Protein AF-A0A7C1U3C5-F1 (afdb_monomer_lite)

Secondary structure (DSSP, 8-state):
-HHHHHHHHHHHHHHHHHHHHHHHS-TTSS--HHHIIIIITT-THHHHHHHHHHHHHHHHTT--HHHHHHHHHHHH-HHHHHHHHHHHHHHHHHHHHHHHHHHHHH--

Structure (mmCIF, N/CA/C/O backbone):
data_AF-A0A7C1U3C5-F1
#
_entry.id   AF-A0A7C1U3C5-F1
#
loop_
_atom_site.group_PDB
_atom_site.id
_atom_site.type_symbol
_atom_site.label_atom_id
_atom_site.label_alt_id
_atom_site.label_comp_id
_atom_site.label_asym_id
_atom_site.label_entity_id
_atom_site.label_seq_id
_atom_site.pdbx_PDB_ins_code
_atom_site.Cartn_x
_atom_site.Cartn_y
_atom_site.Cartn_z
_atom_site.occupancy
_atom_site.B_iso_or_equiv
_atom_site.auth_seq_id
_atom_site.auth_comp_id
_atom_site.auth_asym_id
_atom_site.auth_atom_id
_atom_site.pdbx_PDB_model_num
ATOM 1 N N . MET A 1 1 ? 12.334 9.243 21.592 1.00 51.16 1 MET A N 1
ATOM 2 C CA . MET A 1 1 ? 12.327 8.849 20.163 1.00 51.16 1 MET A CA 1
ATOM 3 C C . MET A 1 1 ? 12.578 7.347 19.946 1.00 51.16 1 MET A C 1
ATOM 5 O O . MET A 1 1 ? 11.792 6.726 19.246 1.00 51.16 1 MET A O 1
ATOM 9 N N . TYR A 1 2 ? 13.564 6.721 20.613 1.00 53.19 2 TYR A N 1
ATOM 10 C CA . TYR A 1 2 ? 13.924 5.290 20.447 1.00 53.19 2 TYR A CA 1
ATOM 11 C C . TYR A 1 2 ? 12.796 4.275 20.765 1.00 53.19 2 TYR A C 1
ATOM 13 O O . TYR A 1 2 ? 12.624 3.276 20.071 1.00 53.19 2 TYR A O 1
ATOM 21 N N . ARG A 1 3 ? 11.942 4.567 21.760 1.00 56.47 3 ARG A N 1
ATOM 22 C CA . ARG A 1 3 ? 10.825 3.692 22.187 1.00 56.47 3 ARG A CA 1
ATOM 23 C C . ARG A 1 3 ? 9.722 3.498 21.136 1.00 56.47 3 ARG A C 1
ATOM 25 O O . ARG A 1 3 ? 8.957 2.546 21.240 1.00 56.47 3 ARG A O 1
ATOM 32 N N . GLN A 1 4 ? 9.620 4.402 20.158 1.00 54.56 4 GLN A N 1
ATOM 33 C CA . GLN A 1 4 ? 8.610 4.319 19.096 1.00 54.56 4 GLN A CA 1
ATOM 34 C C . GLN A 1 4 ? 9.127 3.532 17.879 1.00 54.56 4 GLN A C 1
ATOM 36 O O . GLN A 1 4 ? 8.335 2.851 17.235 1.00 54.56 4 GLN A O 1
ATOM 41 N N . LEU A 1 5 ? 10.446 3.527 17.624 1.00 62.84 5 LEU A N 1
ATOM 42 C CA . LEU A 1 5 ? 11.055 2.656 16.609 1.00 62.84 5 LEU A CA 1
ATOM 43 C C . LEU A 1 5 ? 10.960 1.176 16.996 1.00 62.84 5 LEU A C 1
ATOM 45 O O . LEU A 1 5 ? 10.624 0.353 16.151 1.00 62.84 5 LEU A O 1
ATOM 49 N N . GLY A 1 6 ? 11.176 0.841 18.274 1.00 69.44 6 GLY A N 1
ATOM 50 C CA . GLY A 1 6 ? 11.069 -0.545 18.748 1.00 69.44 6 GLY A CA 1
ATOM 51 C C . GLY A 1 6 ? 9.677 -1.151 18.539 1.00 69.44 6 GLY A C 1
ATOM 52 O O . GLY A 1 6 ? 9.565 -2.318 18.185 1.00 69.44 6 GLY A O 1
ATOM 53 N N . LYS A 1 7 ? 8.620 -0.338 18.668 1.00 63.09 7 LYS A N 1
ATOM 54 C CA . LYS A 1 7 ? 7.232 -0.765 18.423 1.00 63.09 7 LYS A CA 1
ATOM 55 C C . LYS A 1 7 ? 6.924 -0.958 16.940 1.00 63.09 7 LYS A C 1
ATOM 57 O O . LYS A 1 7 ? 6.201 -1.879 16.576 1.00 63.09 7 LYS A O 1
ATOM 62 N N . GLY A 1 8 ? 7.469 -0.091 16.085 1.00 71.06 8 GLY A N 1
ATOM 63 C CA . GLY A 1 8 ? 7.358 -0.245 14.635 1.00 71.06 8 GLY A CA 1
ATOM 64 C C . GLY A 1 8 ? 8.064 -1.512 14.155 1.00 71.06 8 GLY A C 1
ATOM 65 O O . GLY A 1 8 ? 7.496 -2.275 13.381 1.00 71.06 8 GLY A O 1
ATOM 66 N N . LEU A 1 9 ? 9.260 -1.779 14.687 1.00 75.88 9 LEU A N 1
ATOM 67 C CA . LEU A 1 9 ? 10.031 -2.983 14.387 1.00 75.88 9 LE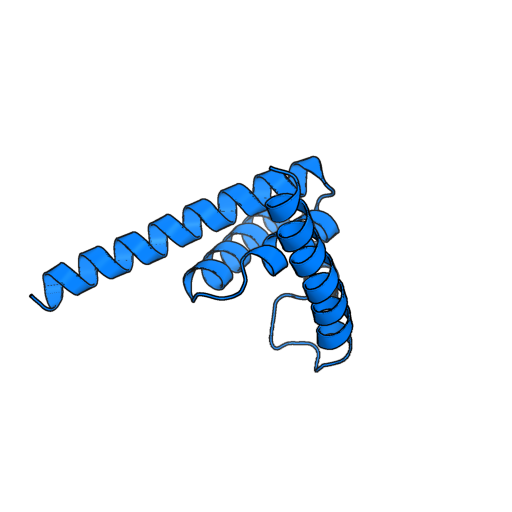U A CA 1
ATOM 68 C C . LEU A 1 9 ? 9.358 -4.252 14.925 1.00 75.88 9 LEU A C 1
ATOM 70 O O . LEU A 1 9 ? 9.313 -5.256 14.221 1.00 75.88 9 LEU A O 1
ATOM 74 N N . SER A 1 10 ? 8.784 -4.212 16.132 1.00 75.12 10 SER A N 1
ATOM 75 C CA . SER A 1 10 ? 8.034 -5.351 16.672 1.00 75.12 10 SER A CA 1
ATOM 76 C C . SER A 1 10 ? 6.782 -5.647 15.847 1.00 75.12 10 SER A C 1
ATOM 78 O O . SER A 1 10 ? 6.485 -6.808 15.597 1.00 75.12 10 SER A O 1
ATOM 80 N N . LEU A 1 11 ? 6.080 -4.613 15.370 1.00 70.44 11 LEU A N 1
ATOM 81 C CA . LEU A 1 11 ? 4.974 -4.764 14.419 1.00 70.44 11 LEU A CA 1
ATOM 82 C C . LEU A 1 11 ? 5.447 -5.376 13.096 1.00 70.44 11 LEU A C 1
ATOM 84 O O . LEU A 1 11 ? 4.788 -6.271 12.582 1.00 70.44 11 LEU A O 1
ATOM 88 N N . LEU A 1 12 ? 6.602 -4.945 12.578 1.00 73.12 12 LEU A N 1
ATOM 89 C CA . LEU A 1 12 ? 7.193 -5.504 11.362 1.00 73.12 12 LEU A CA 1
ATOM 90 C C . LEU A 1 12 ? 7.493 -7.004 11.521 1.00 73.12 12 LEU A C 1
ATOM 92 O O . LEU A 1 12 ? 7.157 -7.797 10.649 1.00 73.12 12 LEU A O 1
ATOM 96 N N . LEU A 1 13 ? 8.077 -7.397 12.657 1.00 77.69 13 LEU A N 1
ATOM 97 C CA . LEU A 1 13 ? 8.402 -8.790 12.974 1.00 77.69 13 LEU A CA 1
ATOM 98 C C . LEU A 1 13 ? 7.152 -9.655 13.159 1.00 77.69 13 LEU A C 1
ATOM 100 O O . LEU A 1 13 ? 7.083 -10.751 12.609 1.00 77.69 13 LEU A O 1
ATOM 104 N N . VAL A 1 14 ? 6.153 -9.159 13.893 1.00 75.69 14 VAL A N 1
ATOM 105 C CA . VAL A 1 14 ? 4.873 -9.860 14.074 1.00 75.69 14 VAL A CA 1
ATOM 106 C C . VAL A 1 14 ? 4.175 -10.044 12.737 1.00 75.69 14 VAL A C 1
ATOM 108 O O . VAL A 1 14 ? 3.600 -11.097 12.496 1.00 75.69 14 VAL A O 1
ATOM 111 N N . LEU A 1 15 ? 4.253 -9.061 11.844 1.00 66.25 15 LEU A N 1
ATOM 112 C CA . LEU A 1 15 ? 3.626 -9.157 10.538 1.00 66.25 15 LEU A CA 1
ATOM 113 C C . LEU A 1 15 ? 4.388 -10.063 9.569 1.00 66.25 15 LEU A C 1
ATOM 115 O O . LEU A 1 15 ? 3.752 -10.745 8.779 1.00 66.25 15 LEU A O 1
ATOM 119 N N . LEU A 1 16 ? 5.720 -10.124 9.644 1.00 71.38 16 LEU A N 1
ATOM 120 C CA . LEU A 1 16 ? 6.499 -11.141 8.930 1.00 71.38 16 LEU A CA 1
ATOM 121 C C . LEU A 1 16 ? 6.116 -12.546 9.406 1.00 71.38 16 LEU A C 1
ATOM 123 O O . LEU A 1 16 ? 5.907 -13.437 8.586 1.00 71.38 16 LEU A O 1
ATOM 127 N N . ALA A 1 17 ? 5.951 -12.727 10.719 1.00 73.56 17 ALA A N 1
ATOM 128 C CA . ALA A 1 17 ? 5.470 -13.979 11.292 1.00 73.56 17 ALA A CA 1
ATOM 129 C C . ALA A 1 17 ? 4.023 -14.286 10.871 1.00 73.56 17 ALA A C 1
ATOM 131 O O . ALA A 1 17 ? 3.712 -15.427 10.542 1.00 73.56 17 ALA A O 1
ATOM 132 N N . LEU A 1 18 ? 3.146 -13.278 10.813 1.00 66.69 18 LEU A N 1
ATOM 133 C CA . LEU A 1 18 ? 1.773 -13.425 10.327 1.00 66.69 18 LEU A CA 1
ATOM 134 C C . LEU A 1 18 ? 1.730 -13.727 8.828 1.00 66.69 18 LEU A C 1
ATOM 136 O O . LEU A 1 18 ? 0.941 -14.561 8.419 1.00 66.69 18 LEU A O 1
ATOM 140 N N . GLY A 1 19 ? 2.583 -13.102 8.016 1.00 62.12 19 GLY A N 1
ATOM 141 C CA . GLY A 1 19 ? 2.718 -13.394 6.589 1.00 62.12 19 GLY A CA 1
ATOM 142 C C . GLY A 1 19 ? 3.210 -14.821 6.354 1.00 62.12 19 GLY A C 1
ATOM 143 O O . GLY A 1 19 ? 2.693 -15.519 5.487 1.00 62.12 19 GLY A O 1
ATOM 144 N N . TRP A 1 20 ? 4.134 -15.297 7.191 1.00 67.25 20 TRP A N 1
ATOM 145 C CA . TRP A 1 20 ? 4.564 -16.695 7.202 1.00 67.25 20 TRP A CA 1
ATOM 146 C C . TRP A 1 20 ? 3.437 -17.655 7.624 1.00 67.25 20 TRP A C 1
ATOM 148 O O . TRP A 1 20 ? 3.275 -18.724 7.032 1.00 67.25 20 TRP A O 1
ATOM 158 N N . LEU A 1 21 ? 2.618 -17.257 8.603 1.00 63.59 21 LEU A N 1
ATOM 159 C CA . LEU A 1 21 ? 1.471 -18.027 9.087 1.00 63.59 21 LEU A CA 1
ATOM 160 C C . LEU A 1 21 ? 0.323 -18.069 8.064 1.00 63.59 21 LEU A C 1
ATOM 162 O O . LEU A 1 21 ? -0.270 -19.122 7.862 1.00 63.59 21 LEU A O 1
ATOM 166 N N . VAL A 1 22 ? 0.039 -16.953 7.387 1.00 58.44 22 VAL A N 1
ATOM 167 C CA . VAL A 1 22 ? -0.952 -16.847 6.301 1.00 58.44 22 VAL A CA 1
ATOM 168 C C . VAL A 1 22 ? -0.507 -17.665 5.094 1.00 58.44 22 VAL A C 1
ATOM 170 O O . VAL A 1 22 ? -1.318 -18.383 4.525 1.00 58.44 22 VAL A O 1
ATOM 173 N N . HIS A 1 23 ? 0.793 -17.688 4.781 1.00 57.56 23 HIS A N 1
ATOM 174 C CA . HIS A 1 23 ? 1.326 -18.590 3.759 1.00 57.56 23 HIS A CA 1
ATOM 175 C C . HIS A 1 23 ? 1.033 -20.076 4.057 1.00 57.56 23 HIS A C 1
ATOM 177 O O . HIS A 1 23 ? 0.862 -20.864 3.130 1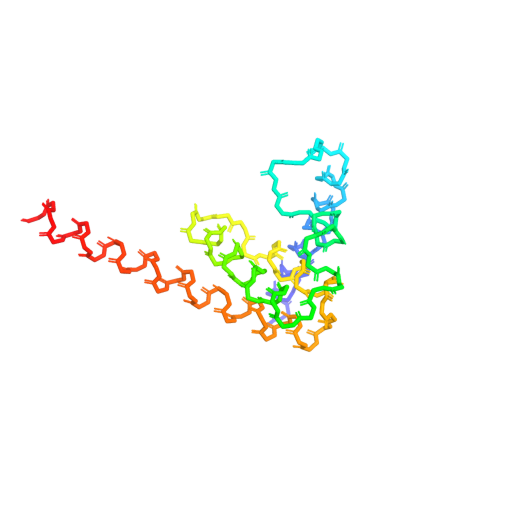.00 57.56 23 HIS A O 1
ATOM 183 N N . HIS A 1 24 ? 0.918 -20.453 5.336 1.00 58.09 24 HIS A N 1
ATOM 184 C CA . HIS A 1 24 ? 0.496 -21.794 5.760 1.00 58.09 24 HIS A CA 1
ATOM 185 C C . HIS A 1 24 ? -1.031 -21.945 5.895 1.00 58.09 24 HIS A C 1
ATOM 187 O O . HIS A 1 24 ? -1.548 -23.063 5.855 1.00 58.09 24 HIS A O 1
ATOM 193 N N . ALA A 1 25 ? -1.774 -20.849 6.056 1.00 48.78 25 ALA A N 1
ATOM 194 C CA . ALA A 1 25 ? -3.211 -20.850 6.288 1.00 48.78 25 ALA A CA 1
ATOM 195 C C . ALA A 1 25 ? -3.988 -20.558 4.994 1.00 48.78 25 ALA A C 1
ATOM 197 O O . ALA A 1 25 ? -4.269 -19.416 4.672 1.00 48.78 25 ALA A O 1
ATOM 198 N N . ARG A 1 26 ? -4.396 -21.631 4.306 1.00 51.16 26 ARG A N 1
ATOM 199 C CA . ARG A 1 26 ? -5.363 -21.672 3.186 1.00 51.16 26 ARG A CA 1
ATOM 200 C C . ARG A 1 26 ? -5.142 -20.632 2.062 1.00 51.16 26 ARG A C 1
ATOM 202 O O . ARG A 1 26 ? -5.641 -19.512 2.163 1.00 51.16 26 ARG A O 1
ATOM 209 N N . PRO A 1 27 ? -4.534 -21.030 0.928 1.00 51.09 27 PRO A N 1
ATOM 210 C CA . PRO A 1 27 ? -4.386 -20.141 -0.221 1.00 51.09 27 PRO A CA 1
ATOM 211 C C . PRO A 1 27 ? -5.764 -19.714 -0.750 1.00 51.09 27 PRO A C 1
ATOM 213 O O . PRO A 1 27 ? -6.584 -20.566 -1.095 1.00 51.09 27 PRO A O 1
ATOM 216 N N . GLY A 1 28 ? -6.022 -18.403 -0.810 1.00 54.53 28 GLY A N 1
ATOM 217 C CA . GLY A 1 28 ? -7.162 -17.846 -1.553 1.00 54.53 28 GLY A CA 1
ATOM 218 C C . GLY A 1 28 ? -8.129 -16.932 -0.796 1.00 54.53 28 GLY A C 1
ATOM 219 O O . GLY A 1 28 ? -9.061 -16.431 -1.419 1.00 54.53 28 GLY A O 1
ATOM 220 N N . LEU A 1 29 ? -7.942 -16.678 0.506 1.00 54.16 29 LEU A N 1
ATOM 221 C CA . LEU A 1 29 ? -8.804 -15.733 1.240 1.00 54.16 29 LEU A CA 1
ATOM 222 C C . LEU A 1 29 ? -8.287 -14.280 1.204 1.00 54.16 29 LEU A C 1
ATOM 224 O O . LEU A 1 29 ? -9.049 -13.351 1.469 1.00 54.16 29 LEU A O 1
ATOM 228 N N . ALA A 1 30 ? -7.010 -14.068 0.869 1.00 60.72 30 ALA A N 1
ATOM 229 C CA . ALA A 1 30 ? -6.375 -12.755 0.819 1.00 60.72 30 ALA A CA 1
ATOM 230 C C . ALA A 1 30 ? -5.368 -12.653 -0.345 1.00 60.72 30 ALA A C 1
ATOM 232 O O . ALA A 1 30 ? -4.927 -13.678 -0.869 1.00 60.72 30 ALA A O 1
ATOM 233 N N . PRO A 1 31 ? -5.001 -11.430 -0.775 1.00 65.50 31 PRO A N 1
ATOM 234 C CA . PRO A 1 31 ? -3.897 -11.223 -1.700 1.00 65.50 31 PRO A CA 1
ATOM 235 C C . PRO A 1 31 ? -2.606 -11.778 -1.085 1.00 65.50 31 PRO A C 1
ATOM 237 O O . PRO A 1 31 ? -2.104 -11.237 -0.101 1.00 65.50 31 PRO A O 1
ATOM 240 N N . ASP A 1 32 ? -2.077 -12.837 -1.692 1.00 70.00 32 ASP A N 1
ATOM 241 C CA . ASP A 1 32 ? -0.873 -13.547 -1.257 1.00 70.00 32 ASP A CA 1
ATOM 242 C C . ASP A 1 32 ? 0.245 -13.447 -2.312 1.00 70.00 32 ASP A C 1
ATOM 244 O O . ASP A 1 32 ? -0.027 -13.159 -3.483 1.00 70.00 32 ASP A O 1
ATOM 248 N N . PRO A 1 33 ? 1.512 -13.737 -1.959 1.00 69.94 33 PRO A N 1
ATOM 249 C CA . PRO A 1 33 ? 2.616 -13.782 -2.924 1.00 69.94 33 PRO A CA 1
ATOM 250 C C . PRO A 1 33 ? 2.339 -14.694 -4.133 1.00 69.94 33 PRO A C 1
ATOM 252 O O . PRO A 1 33 ? 2.685 -14.349 -5.258 1.00 69.94 33 PRO A O 1
ATOM 255 N N . ALA A 1 34 ? 1.630 -15.810 -3.926 1.00 70.44 34 ALA A N 1
ATOM 256 C CA . ALA A 1 34 ? 1.210 -16.706 -5.006 1.00 70.44 34 ALA A CA 1
ATOM 257 C C . ALA A 1 34 ? 0.204 -16.052 -5.974 1.00 70.44 34 ALA A C 1
ATOM 259 O O . ALA A 1 34 ? 0.251 -16.298 -7.177 1.00 70.44 34 ALA A O 1
ATOM 260 N N . TRP A 1 35 ? -0.683 -15.189 -5.467 1.00 72.56 35 TRP A N 1
ATOM 261 C CA . TRP A 1 35 ? -1.590 -14.397 -6.301 1.00 72.56 35 TRP A CA 1
ATOM 262 C C . TRP A 1 35 ? -0.830 -13.322 -7.086 1.00 72.56 35 TRP A C 1
ATOM 264 O O . TRP A 1 35 ? -1.125 -13.105 -8.259 1.00 72.56 35 TRP A O 1
ATOM 274 N N . ILE A 1 36 ? 0.188 -12.688 -6.486 1.00 72.56 36 ILE A N 1
ATOM 275 C CA . ILE A 1 36 ? 1.077 -11.768 -7.216 1.00 72.56 36 ILE A CA 1
ATOM 276 C C . ILE A 1 36 ? 1.742 -12.497 -8.383 1.00 72.56 36 ILE A C 1
ATOM 278 O O . ILE A 1 36 ? 1.742 -11.983 -9.500 1.00 72.56 36 ILE A O 1
ATOM 282 N N . ASP A 1 37 ? 2.288 -13.686 -8.141 1.00 72.56 37 ASP A N 1
ATOM 283 C CA . ASP A 1 37 ? 2.976 -14.454 -9.177 1.00 72.56 37 ASP A CA 1
ATOM 284 C C . ASP A 1 37 ? 2.040 -14.893 -10.313 1.00 72.56 37 ASP A C 1
ATOM 286 O O . ASP A 1 37 ? 2.461 -14.902 -11.467 1.00 72.56 37 ASP A O 1
ATOM 290 N N . ALA A 1 38 ? 0.774 -15.196 -10.013 1.00 70.75 38 ALA A N 1
ATOM 291 C CA . ALA A 1 38 ? -0.214 -15.605 -11.012 1.00 70.75 38 ALA A CA 1
ATOM 292 C C . ALA A 1 38 ? -0.830 -14.428 -11.793 1.00 70.75 38 ALA A C 1
ATOM 294 O O . ALA A 1 38 ? -1.022 -14.508 -13.007 1.00 70.75 38 ALA A O 1
ATOM 295 N N . GLU A 1 39 ? -1.153 -13.332 -11.103 1.00 69.56 39 GLU A N 1
ATOM 296 C CA . GLU A 1 39 ? -2.054 -12.298 -11.624 1.00 69.56 39 GLU A CA 1
ATOM 297 C C . GLU A 1 39 ? -1.346 -10.976 -11.955 1.00 69.56 39 GLU A C 1
ATOM 299 O O . GLU A 1 39 ? -1.836 -10.195 -12.779 1.00 69.56 39 GLU A O 1
ATOM 304 N N . VAL A 1 40 ? -0.192 -10.722 -11.331 1.00 67.69 40 VAL A N 1
ATOM 305 C CA . VAL A 1 40 ? 0.545 -9.450 -11.411 1.00 67.69 40 VAL A CA 1
ATOM 306 C C . VAL A 1 40 ? 1.878 -9.620 -12.144 1.00 67.69 40 VAL A C 1
ATOM 308 O O . VAL A 1 40 ? 2.248 -8.786 -12.980 1.00 67.69 40 VAL A O 1
ATOM 311 N N . ARG A 1 41 ? 2.604 -10.708 -11.874 1.00 66.44 41 ARG A N 1
ATOM 312 C CA . ARG A 1 41 ? 3.934 -10.963 -12.430 1.00 66.44 41 ARG A CA 1
ATOM 313 C C . ARG A 1 41 ? 3.813 -11.348 -13.907 1.00 66.44 41 ARG A C 1
ATOM 315 O O . ARG A 1 41 ? 3.082 -12.253 -14.281 1.00 66.44 41 ARG A O 1
ATOM 322 N N . GLY A 1 42 ? 4.497 -10.598 -14.774 1.00 67.00 42 GLY A N 1
ATOM 323 C CA . GLY A 1 42 ? 4.465 -10.796 -16.231 1.00 67.00 42 GLY A CA 1
ATOM 324 C C . GLY A 1 42 ? 3.418 -9.978 -17.001 1.00 67.00 42 GLY A C 1
ATOM 325 O O . GLY A 1 42 ? 3.480 -9.944 -18.226 1.00 67.00 42 GLY A O 1
ATOM 326 N N . ARG A 1 43 ? 2.510 -9.246 -16.331 1.00 66.31 43 ARG A N 1
ATOM 327 C CA . ARG A 1 43 ? 1.504 -8.381 -16.996 1.00 66.31 43 ARG A CA 1
ATOM 328 C C . ARG A 1 43 ? 1.923 -6.912 -17.173 1.00 66.31 43 ARG A C 1
ATOM 330 O O . ARG A 1 43 ? 1.130 -6.094 -17.640 1.00 66.31 43 ARG A O 1
ATOM 337 N N . GLY A 1 44 ? 3.155 -6.549 -16.808 1.00 74.44 44 GLY A N 1
ATOM 338 C CA . GLY A 1 44 ? 3.682 -5.186 -16.963 1.00 74.44 44 GLY A CA 1
ATOM 339 C C . GLY A 1 44 ? 2.817 -4.126 -16.266 1.00 74.44 44 GLY A C 1
ATOM 340 O O . GLY A 1 44 ? 2.420 -4.296 -15.114 1.00 74.44 44 GLY A O 1
ATOM 341 N N . VAL A 1 45 ? 2.494 -3.036 -16.972 1.00 74.62 45 VAL A N 1
ATOM 342 C CA . VAL A 1 45 ? 1.708 -1.898 -16.443 1.00 74.62 45 VAL A CA 1
ATOM 343 C C . VAL A 1 45 ? 0.286 -2.306 -16.029 1.00 74.62 45 VAL A C 1
ATOM 345 O O . VAL A 1 45 ? -0.248 -1.775 -15.055 1.00 74.62 45 VAL A O 1
ATOM 348 N N . ALA A 1 46 ? -0.315 -3.287 -16.711 1.00 78.62 46 ALA A N 1
ATOM 349 C CA . ALA A 1 46 ? -1.642 -3.789 -16.360 1.00 78.62 46 ALA A CA 1
ATOM 350 C C . ALA A 1 46 ? -1.641 -4.490 -14.990 1.00 78.62 46 ALA A C 1
ATOM 352 O O . ALA A 1 46 ? -2.580 -4.318 -14.216 1.00 78.62 46 ALA A O 1
ATOM 353 N N . GLY A 1 47 ? -0.564 -5.212 -14.656 1.00 78.50 47 GLY A N 1
ATOM 354 C CA . GLY A 1 47 ? -0.388 -5.829 -13.336 1.00 78.50 47 GLY A CA 1
ATOM 355 C C . GLY A 1 47 ? -0.343 -4.789 -12.215 1.00 78.50 47 GLY A C 1
ATOM 356 O O . GLY A 1 47 ? -0.953 -4.982 -11.168 1.00 78.50 47 GLY A O 1
ATOM 357 N N . THR A 1 48 ? 0.299 -3.643 -12.464 1.00 80.31 48 THR A N 1
ATOM 358 C CA . THR A 1 48 ? 0.375 -2.524 -11.509 1.00 80.31 48 THR A CA 1
ATOM 359 C C . THR A 1 48 ? -0.981 -1.903 -11.231 1.00 80.31 48 THR A C 1
ATOM 361 O O . THR A 1 48 ? -1.310 -1.645 -10.074 1.00 80.31 48 THR A O 1
ATOM 364 N N . PHE A 1 49 ? -1.787 -1.697 -12.273 1.00 83.50 49 PHE A N 1
ATOM 365 C CA . PHE A 1 49 ? -3.145 -1.191 -12.106 1.00 83.50 49 PHE A CA 1
ATOM 366 C C . PHE A 1 49 ? -4.008 -2.171 -11.300 1.00 83.50 49 PHE A C 1
ATOM 368 O O . PHE A 1 49 ? -4.621 -1.773 -10.311 1.00 83.50 49 PHE A O 1
ATOM 375 N N . TRP A 1 50 ? -3.972 -3.463 -11.647 1.00 81.38 50 TRP A N 1
ATOM 376 C CA . TRP A 1 50 ? -4.689 -4.511 -10.915 1.00 81.38 50 TRP A CA 1
ATOM 377 C C . TRP A 1 50 ? -4.273 -4.600 -9.447 1.00 81.38 50 TRP A C 1
ATOM 379 O O . TRP A 1 50 ? -5.133 -4.623 -8.564 1.00 81.38 50 TRP A O 1
ATOM 389 N N . PHE A 1 51 ? -2.966 -4.587 -9.177 1.00 84.62 51 PHE A N 1
ATOM 390 C CA . PHE A 1 51 ? -2.436 -4.557 -7.820 1.00 84.62 51 PHE A CA 1
ATOM 391 C C . PHE A 1 51 ? -2.970 -3.350 -7.046 1.00 84.62 51 PHE A C 1
ATOM 393 O O . PHE A 1 51 ? -3.470 -3.501 -5.935 1.00 84.62 51 PHE A O 1
ATOM 400 N N . MET A 1 52 ? -2.907 -2.158 -7.643 1.00 86.19 52 MET A N 1
ATOM 401 C CA . MET A 1 52 ? -3.323 -0.912 -7.005 1.00 86.19 52 MET A CA 1
ATOM 402 C C . MET A 1 52 ? -4.817 -0.907 -6.663 1.00 86.19 52 MET A C 1
ATOM 404 O O . MET A 1 52 ? -5.181 -0.495 -5.561 1.00 86.19 52 MET A O 1
ATOM 408 N N . THR A 1 53 ? -5.679 -1.405 -7.554 1.00 84.25 53 THR A N 1
ATOM 409 C CA . THR A 1 53 ? -7.121 -1.523 -7.296 1.00 84.25 53 THR A CA 1
ATOM 410 C C . THR A 1 53 ? -7.408 -2.487 -6.148 1.00 84.25 53 THR A C 1
ATOM 412 O O . THR A 1 53 ? -8.115 -2.123 -5.208 1.00 84.25 53 THR A O 1
ATOM 415 N N . VAL A 1 54 ? -6.832 -3.692 -6.181 1.00 84.31 54 VAL A N 1
ATOM 416 C CA . VAL A 1 54 ? -7.042 -4.706 -5.134 1.00 84.31 54 VAL A CA 1
ATOM 417 C C . VAL A 1 54 ? -6.505 -4.212 -3.793 1.00 84.31 54 VAL A C 1
ATOM 419 O O . VAL A 1 54 ? -7.207 -4.282 -2.788 1.00 84.31 54 VAL A O 1
ATOM 422 N N . ALA A 1 55 ? -5.303 -3.639 -3.777 1.00 85.94 55 ALA A N 1
ATOM 423 C CA . ALA A 1 55 ? -4.681 -3.071 -2.589 1.00 85.94 55 ALA A CA 1
ATOM 424 C C . ALA A 1 55 ? -5.508 -1.932 -1.971 1.00 85.94 55 ALA A C 1
ATOM 426 O O . ALA A 1 55 ? -5.674 -1.886 -0.749 1.00 85.94 55 ALA A O 1
ATOM 427 N N . ALA A 1 56 ? -6.042 -1.028 -2.796 1.00 85.75 56 ALA A N 1
ATOM 428 C CA . ALA A 1 56 ? -6.878 0.074 -2.333 1.00 85.75 56 ALA A CA 1
ATOM 429 C C . ALA A 1 56 ? -8.204 -0.427 -1.743 1.00 85.75 56 ALA A C 1
ATOM 431 O O . ALA A 1 56 ? -8.600 0.015 -0.665 1.00 85.75 56 ALA A O 1
ATOM 432 N N . LEU A 1 57 ? -8.861 -1.388 -2.400 1.00 83.25 57 LEU A N 1
ATOM 433 C CA . LEU A 1 57 ? -10.087 -2.003 -1.889 1.00 83.25 57 LEU A CA 1
ATOM 434 C C . LEU A 1 57 ? -9.829 -2.725 -0.566 1.00 83.25 57 LEU A C 1
ATOM 436 O O . LEU A 1 57 ? -10.521 -2.466 0.417 1.00 83.25 57 LEU A O 1
ATOM 440 N N . PHE A 1 58 ? -8.782 -3.546 -0.510 1.00 83.38 58 PHE A N 1
ATOM 441 C CA . PHE A 1 58 ? -8.388 -4.276 0.690 1.00 83.38 58 PHE A CA 1
ATOM 442 C C . PHE A 1 58 ? -8.164 -3.311 1.866 1.00 83.38 58 PHE A C 1
ATOM 444 O O . PHE A 1 58 ? -8.785 -3.439 2.920 1.00 83.38 58 PHE A O 1
ATOM 451 N N . ALA A 1 59 ? -7.362 -2.262 1.661 1.00 83.94 59 ALA A N 1
ATOM 452 C CA . ALA A 1 59 ? -7.099 -1.257 2.687 1.00 83.94 59 ALA A CA 1
ATOM 453 C C . ALA A 1 59 ? -8.333 -0.406 3.056 1.00 83.94 59 ALA A C 1
ATOM 455 O O . ALA A 1 59 ? -8.400 0.095 4.181 1.00 83.94 59 ALA A O 1
ATOM 456 N N . SER A 1 60 ? -9.306 -0.240 2.152 1.00 81.69 60 SER A N 1
ATOM 457 C CA . SER A 1 60 ? -10.522 0.552 2.402 1.00 81.69 60 SER A CA 1
ATOM 458 C C . SER A 1 60 ? -11.536 -0.152 3.310 1.00 81.69 60 SER A C 1
ATOM 460 O O . SER A 1 60 ? -12.269 0.521 4.034 1.00 81.69 60 SER A O 1
ATOM 462 N N . ILE A 1 61 ? -11.526 -1.492 3.332 1.00 79.50 61 ILE A N 1
ATOM 463 C CA . ILE A 1 61 ? -12.398 -2.335 4.175 1.00 79.50 61 ILE A CA 1
ATOM 464 C C . ILE A 1 61 ? -11.807 -2.497 5.597 1.00 79.50 61 ILE A C 1
ATOM 466 O O . ILE A 1 61 ? -12.352 -3.191 6.448 1.00 79.50 61 ILE A O 1
ATOM 470 N N . GLY A 1 62 ? -10.692 -1.820 5.897 1.00 71.75 62 GLY A N 1
ATOM 471 C CA . GLY A 1 62 ? -10.066 -1.830 7.223 1.00 71.75 62 GLY A CA 1
ATOM 472 C C . GLY A 1 62 ? -9.072 -2.972 7.445 1.00 71.75 62 GLY A C 1
ATOM 473 O O . GLY A 1 62 ? -8.634 -3.190 8.574 1.00 71.75 62 GLY A O 1
ATOM 474 N N . LEU A 1 63 ? -8.679 -3.681 6.384 1.00 73.38 63 LEU A N 1
ATOM 475 C CA . LEU A 1 63 ? -7.647 -4.712 6.463 1.00 73.38 63 LEU A CA 1
ATOM 476 C C . LEU A 1 63 ? -6.253 -4.089 6.692 1.00 73.38 63 LEU A C 1
ATOM 478 O O . LEU A 1 63 ? -6.017 -2.917 6.365 1.00 73.38 63 LEU A O 1
ATOM 482 N N . PRO A 1 64 ? -5.303 -4.843 7.276 1.00 77.00 64 PRO A N 1
ATOM 483 C CA . PRO A 1 64 ? -4.009 -4.308 7.693 1.00 77.00 64 PRO A CA 1
ATOM 484 C C . PRO A 1 64 ? -3.182 -3.780 6.510 1.00 77.00 64 PRO A C 1
ATOM 486 O O . PRO A 1 64 ? -2.642 -4.536 5.706 1.00 77.00 64 PRO A O 1
ATOM 489 N N . ARG A 1 65 ? -2.998 -2.453 6.451 1.00 79.75 65 ARG A N 1
ATOM 490 C CA . ARG A 1 65 ? -2.251 -1.730 5.393 1.00 79.75 65 ARG A CA 1
ATOM 491 C C . ARG A 1 65 ? -0.798 -2.180 5.228 1.00 79.75 65 ARG A C 1
ATOM 493 O O . ARG A 1 65 ? -0.196 -1.972 4.180 1.00 79.75 65 ARG A O 1
ATOM 500 N N . GLN A 1 66 ? -0.221 -2.783 6.261 1.00 80.88 66 GLN A N 1
ATOM 501 C CA . GLN A 1 66 ? 1.141 -3.296 6.197 1.00 80.88 66 GLN A CA 1
ATOM 502 C C . GLN A 1 66 ? 1.262 -4.534 5.288 1.00 80.88 66 GLN A C 1
ATOM 504 O O . GLN A 1 66 ? 2.311 -4.726 4.682 1.00 80.88 66 GLN A O 1
ATOM 509 N N . VAL A 1 67 ? 0.191 -5.324 5.127 1.00 78.00 67 VAL A N 1
ATOM 510 C CA . VAL A 1 67 ? 0.151 -6.456 4.181 1.00 78.00 67 VAL A CA 1
ATOM 511 C C . VAL A 1 67 ? 0.312 -5.948 2.750 1.00 78.00 67 VAL A C 1
ATOM 513 O O . VAL A 1 67 ? 1.118 -6.476 1.992 1.00 78.00 67 VAL A O 1
ATOM 516 N N . VAL A 1 68 ? -0.365 -4.846 2.416 1.00 83.25 68 VAL A N 1
ATOM 517 C CA . VAL A 1 68 ? -0.232 -4.168 1.118 1.00 83.25 68 VAL A CA 1
ATOM 518 C C . VAL A 1 68 ? 1.203 -3.695 0.878 1.00 83.25 68 VAL A C 1
ATOM 520 O O . VAL A 1 68 ? 1.733 -3.890 -0.212 1.00 83.25 68 VAL A O 1
ATOM 523 N N . ALA A 1 69 ? 1.854 -3.107 1.886 1.00 83.94 69 ALA A N 1
ATOM 524 C CA . ALA A 1 69 ? 3.243 -2.661 1.772 1.00 83.94 69 ALA A CA 1
ATOM 525 C C . ALA A 1 69 ? 4.223 -3.830 1.570 1.00 83.94 69 ALA A C 1
ATOM 527 O O . ALA A 1 69 ? 5.134 -3.731 0.748 1.00 83.94 69 ALA A O 1
ATOM 528 N N . PHE A 1 70 ? 4.011 -4.946 2.273 1.00 82.94 70 PHE A N 1
ATOM 529 C CA . PHE A 1 70 ? 4.807 -6.161 2.104 1.00 82.94 70 PHE A CA 1
ATOM 530 C C . PHE A 1 70 ? 4.637 -6.762 0.703 1.00 82.94 70 PHE A C 1
ATOM 532 O O . PHE A 1 70 ? 5.626 -7.010 0.017 1.00 82.94 70 PHE A O 1
ATOM 539 N N . LEU A 1 71 ? 3.393 -6.922 0.242 1.00 81.19 71 LEU A N 1
ATOM 540 C CA . LEU A 1 71 ? 3.091 -7.447 -1.089 1.00 81.19 71 LEU A CA 1
ATOM 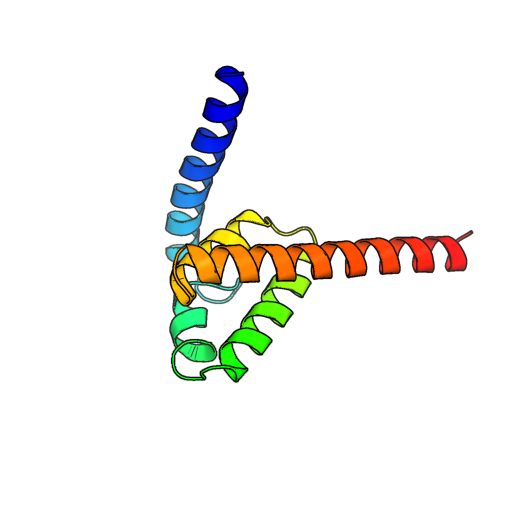541 C C . LEU A 1 71 ? 3.625 -6.546 -2.210 1.00 81.19 71 LEU A C 1
ATOM 543 O O . LEU A 1 71 ? 4.179 -7.041 -3.188 1.00 81.19 71 LEU A O 1
ATOM 547 N N . ALA A 1 72 ? 3.508 -5.226 -2.062 1.00 83.56 72 ALA A N 1
ATOM 548 C CA . ALA A 1 72 ? 4.053 -4.286 -3.034 1.00 83.56 72 ALA A CA 1
ATOM 549 C C . ALA A 1 72 ? 5.584 -4.383 -3.107 1.00 83.56 72 ALA A C 1
ATOM 551 O O . ALA A 1 72 ? 6.150 -4.366 -4.199 1.00 83.56 72 ALA A O 1
ATOM 552 N N . GLY A 1 73 ? 6.249 -4.522 -1.954 1.00 83.12 73 GLY A N 1
ATOM 553 C CA . GLY A 1 73 ? 7.690 -4.756 -1.874 1.00 83.12 73 GLY A CA 1
ATOM 554 C C . GLY A 1 73 ? 8.115 -6.086 -2.501 1.00 83.12 73 GLY A C 1
ATOM 555 O O . GLY A 1 73 ? 9.131 -6.130 -3.191 1.00 83.12 73 GLY A O 1
ATOM 556 N N . TYR A 1 74 ? 7.319 -7.144 -2.322 1.00 81.06 74 TYR A N 1
ATOM 557 C CA . TYR A 1 74 ? 7.537 -8.447 -2.954 1.00 81.06 74 TYR A CA 1
ATOM 558 C C . TYR A 1 74 ? 7.390 -8.384 -4.486 1.00 81.06 74 TYR A C 1
ATOM 560 O O . TYR A 1 74 ? 8.229 -8.921 -5.204 1.00 81.06 74 TYR A O 1
ATOM 568 N N . ALA A 1 75 ? 6.362 -7.695 -4.994 1.00 80.94 75 ALA A N 1
ATOM 569 C CA . ALA A 1 75 ? 6.065 -7.613 -6.426 1.00 80.94 75 ALA A CA 1
ATOM 570 C C . ALA A 1 75 ? 6.987 -6.658 -7.208 1.00 80.94 75 ALA A C 1
ATOM 572 O O . ALA A 1 75 ? 7.403 -6.974 -8.321 1.00 80.94 75 ALA A O 1
ATOM 573 N N . TYR A 1 76 ? 7.278 -5.478 -6.649 1.00 81.69 76 TYR A N 1
ATOM 574 C CA . TYR A 1 76 ? 7.902 -4.356 -7.369 1.00 81.69 76 TYR A CA 1
ATOM 575 C C . TYR A 1 76 ? 9.247 -3.912 -6.777 1.00 81.69 76 TYR A C 1
ATOM 577 O O . TYR A 1 76 ? 9.866 -2.970 -7.275 1.00 81.69 76 TYR A O 1
ATOM 585 N N . GLY A 1 77 ? 9.718 -4.566 -5.713 1.00 81.31 77 GLY A N 1
ATOM 586 C CA . GLY A 1 77 ? 10.912 -4.162 -4.976 1.00 81.31 77 GLY A CA 1
ATOM 587 C C . GLY A 1 77 ? 10.669 -2.974 -4.041 1.00 81.31 77 GLY A C 1
ATOM 588 O O . GLY A 1 77 ? 9.575 -2.419 -3.960 1.00 81.31 77 GLY A O 1
ATOM 589 N N . LEU A 1 78 ? 11.711 -2.567 -3.310 1.00 77.12 78 LEU A N 1
ATOM 590 C CA . LEU A 1 78 ? 11.580 -1.621 -2.195 1.00 77.12 78 LEU A CA 1
ATOM 591 C C . LEU A 1 78 ? 11.027 -0.251 -2.621 1.00 77.12 78 LEU A C 1
ATOM 593 O O . LEU A 1 78 ? 10.036 0.209 -2.063 1.00 77.12 78 LEU A O 1
ATOM 597 N N . TRP A 1 79 ? 11.648 0.407 -3.603 1.00 84.25 79 TRP A N 1
ATOM 598 C CA . TRP A 1 79 ? 11.318 1.792 -3.962 1.00 84.25 79 TRP A CA 1
ATOM 599 C C . TRP A 1 79 ? 9.977 1.910 -4.694 1.00 84.25 79 TRP A C 1
ATOM 601 O O . TRP A 1 79 ? 9.099 2.657 -4.260 1.00 84.25 79 TRP A O 1
ATOM 611 N N . ALA A 1 80 ? 9.794 1.137 -5.768 1.00 83.88 80 ALA A N 1
ATOM 612 C CA . ALA A 1 80 ? 8.551 1.141 -6.536 1.00 83.88 80 ALA A CA 1
ATOM 613 C C . ALA A 1 80 ? 7.384 0.546 -5.732 1.00 83.88 80 ALA A C 1
ATOM 615 O O . ALA A 1 80 ? 6.285 1.099 -5.749 1.00 83.88 80 ALA A O 1
ATOM 616 N N . GLY A 1 81 ? 7.632 -0.516 -4.958 1.00 84.75 81 GLY A N 1
ATOM 617 C CA . GLY A 1 81 ? 6.642 -1.109 -4.063 1.00 84.75 81 GLY A CA 1
ATOM 618 C C . GLY A 1 81 ? 6.188 -0.146 -2.968 1.00 84.75 81 GLY A C 1
ATOM 619 O O . GLY A 1 81 ? 4.990 -0.010 -2.737 1.00 84.75 81 GLY A O 1
ATOM 620 N N . THR A 1 82 ? 7.112 0.597 -2.349 1.00 85.94 82 THR A N 1
ATOM 621 C CA . THR A 1 82 ? 6.747 1.624 -1.358 1.00 85.94 82 THR A CA 1
ATOM 622 C C . THR A 1 82 ? 5.866 2.697 -1.987 1.00 85.94 82 THR A C 1
ATOM 624 O O . THR A 1 82 ? 4.812 2.999 -1.434 1.00 85.94 82 THR A O 1
ATOM 627 N N . GLY A 1 83 ? 6.245 3.233 -3.153 1.00 90.31 83 GLY A N 1
ATOM 628 C CA . GLY A 1 83 ? 5.452 4.247 -3.856 1.00 90.31 83 GLY A CA 1
ATOM 629 C C . GLY A 1 83 ? 4.039 3.764 -4.198 1.00 90.31 83 GLY A C 1
ATOM 630 O O . GLY A 1 83 ? 3.061 4.461 -3.925 1.00 90.31 83 GLY A O 1
ATOM 631 N N . LEU A 1 84 ? 3.923 2.541 -4.722 1.00 87.31 84 LEU A N 1
ATOM 632 C CA . LEU A 1 84 ? 2.639 1.928 -5.071 1.00 87.31 84 LEU A CA 1
ATOM 633 C C . LEU A 1 84 ? 1.771 1.632 -3.848 1.00 87.31 84 LEU A C 1
ATOM 635 O O . LEU A 1 84 ? 0.575 1.921 -3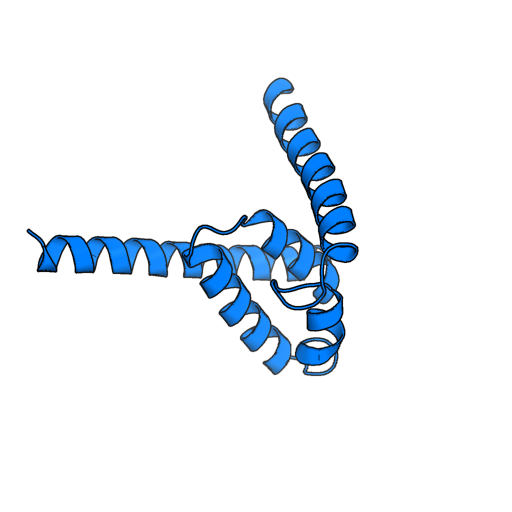.868 1.00 87.31 84 LEU A O 1
ATOM 639 N N . ALA A 1 85 ? 2.354 1.106 -2.771 1.00 88.12 85 ALA A N 1
ATOM 640 C CA . ALA A 1 85 ? 1.633 0.859 -1.527 1.00 88.12 85 ALA A CA 1
ATOM 641 C C . ALA A 1 85 ? 1.101 2.162 -0.919 1.00 88.12 85 ALA A C 1
ATOM 643 O O . ALA A 1 85 ? -0.047 2.218 -0.480 1.00 88.12 85 ALA A O 1
ATOM 644 N N . LEU A 1 86 ? 1.910 3.225 -0.933 1.00 90.44 86 LEU A N 1
ATOM 645 C CA . LEU A 1 86 ? 1.512 4.547 -0.45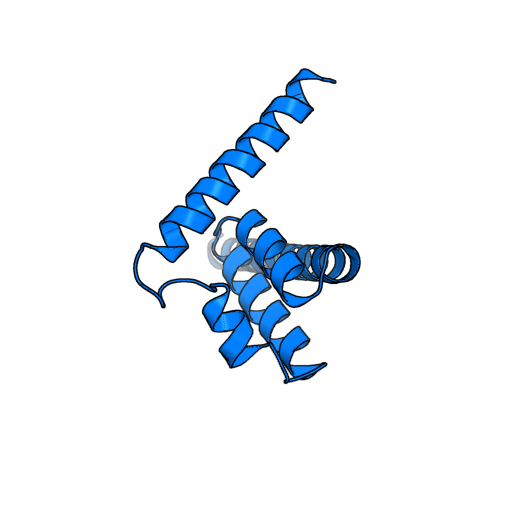1 1.00 90.44 86 LEU A CA 1
ATOM 646 C C . LEU A 1 86 ? 0.347 5.098 -1.276 1.00 90.44 86 LEU A C 1
ATOM 648 O O . LEU A 1 86 ? -0.661 5.512 -0.706 1.00 90.44 86 LEU A O 1
ATOM 652 N N . ALA A 1 87 ? 0.448 5.034 -2.605 1.00 91.75 87 ALA A N 1
ATOM 653 C CA . ALA A 1 87 ? -0.610 5.474 -3.505 1.00 91.75 87 ALA A CA 1
ATOM 654 C C . ALA A 1 87 ? -1.914 4.687 -3.281 1.00 91.75 87 ALA A C 1
ATOM 656 O O . ALA A 1 87 ? -2.978 5.289 -3.134 1.00 91.75 87 ALA A O 1
ATOM 657 N N . ALA A 1 88 ? -1.840 3.357 -3.173 1.00 89.44 88 ALA A N 1
ATOM 658 C CA . ALA A 1 88 ? -3.001 2.509 -2.907 1.00 89.44 88 ALA A CA 1
ATOM 659 C C . ALA A 1 88 ? -3.667 2.838 -1.558 1.00 89.44 88 ALA A C 1
ATOM 661 O O . ALA A 1 88 ? -4.891 2.935 -1.475 1.00 89.44 88 ALA A O 1
ATOM 662 N N . VAL A 1 89 ? -2.877 3.073 -0.505 1.00 89.44 89 VAL A N 1
ATOM 663 C CA . VAL A 1 89 ? -3.393 3.455 0.819 1.00 89.44 89 VAL A CA 1
ATOM 664 C C . VAL A 1 89 ? -4.032 4.845 0.800 1.00 89.44 89 VAL A C 1
ATOM 666 O O . VAL A 1 89 ? -5.054 5.049 1.454 1.00 89.44 89 VAL A O 1
ATOM 669 N N . VAL A 1 90 ? -3.480 5.801 0.050 1.00 91.75 90 VAL A N 1
ATOM 670 C CA . VAL A 1 90 ? -4.102 7.124 -0.123 1.00 91.75 90 VAL A CA 1
ATOM 671 C C . VAL A 1 90 ? -5.467 6.986 -0.794 1.00 91.75 90 VAL A C 1
ATOM 673 O O . VAL A 1 90 ? -6.444 7.537 -0.286 1.00 91.75 90 VAL A O 1
ATOM 676 N N . VAL A 1 91 ? -5.564 6.200 -1.871 1.00 90.19 91 VAL A N 1
ATOM 677 C CA . VAL A 1 91 ? -6.846 5.916 -2.538 1.00 90.19 91 VAL A CA 1
ATOM 678 C C . VAL A 1 91 ? -7.827 5.262 -1.566 1.00 90.19 91 VAL A C 1
ATOM 680 O O . VAL A 1 91 ? -8.970 5.701 -1.470 1.00 90.19 91 VAL A O 1
ATOM 683 N N . ALA A 1 92 ? -7.378 4.279 -0.783 1.00 88.31 92 ALA A N 1
ATOM 684 C CA . ALA A 1 92 ? -8.204 3.634 0.232 1.00 88.31 92 ALA A CA 1
ATOM 685 C C . ALA A 1 92 ? -8.769 4.636 1.250 1.00 88.31 92 ALA A C 1
ATOM 687 O O . ALA A 1 92 ? -9.962 4.619 1.536 1.00 88.31 92 ALA A O 1
ATOM 688 N N . CYS A 1 93 ? -7.939 5.552 1.758 1.00 88.31 93 CYS A N 1
ATOM 689 C CA . CYS A 1 93 ? -8.378 6.604 2.675 1.00 88.31 93 CYS A CA 1
ATOM 690 C C . CYS A 1 93 ? -9.417 7.535 2.037 1.00 88.31 93 CYS A C 1
ATOM 692 O O . CYS A 1 93 ? -10.405 7.874 2.688 1.00 88.31 93 CYS A O 1
ATOM 694 N N . VAL A 1 94 ? -9.214 7.937 0.778 1.00 89.44 94 VAL A N 1
ATOM 695 C CA . VAL A 1 94 ? -10.174 8.770 0.036 1.00 89.44 94 VAL A CA 1
ATOM 696 C C . VAL A 1 94 ? -11.512 8.045 -0.115 1.00 89.44 94 VAL A C 1
ATOM 698 O O . VAL A 1 94 ? -12.554 8.652 0.126 1.00 89.44 94 VAL A O 1
ATOM 701 N N . LEU A 1 95 ? -11.494 6.748 -0.443 1.00 86.50 95 LEU A N 1
ATOM 702 C CA . LEU A 1 95 ? -12.701 5.925 -0.557 1.00 86.50 95 LEU A CA 1
ATOM 703 C C . LEU A 1 95 ? -13.436 5.806 0.783 1.00 86.50 95 LEU A C 1
ATOM 705 O O . LEU A 1 95 ? -14.631 6.092 0.846 1.00 86.50 95 LEU A O 1
ATOM 709 N N . SER A 1 96 ? -12.732 5.453 1.864 1.00 85.50 96 SER A N 1
ATOM 710 C CA . SER A 1 96 ? -13.335 5.320 3.196 1.00 85.50 96 SER A CA 1
ATOM 711 C C . SER A 1 96 ? -13.917 6.647 3.697 1.00 85.50 96 SER A C 1
ATOM 713 O O . SER A 1 96 ? -15.024 6.677 4.234 1.00 85.50 96 SER A O 1
ATOM 715 N N . PHE A 1 97 ? -13.208 7.763 3.494 1.00 86.25 97 PHE A N 1
ATOM 716 C CA . PHE A 1 97 ? -13.689 9.089 3.885 1.00 86.25 97 PHE A CA 1
ATOM 717 C C . PHE A 1 97 ? -14.879 9.549 3.033 1.00 86.25 97 PHE A C 1
ATOM 719 O O . PHE A 1 97 ? -15.856 10.075 3.566 1.00 86.25 97 PHE A O 1
ATOM 726 N N . GLY A 1 98 ? -14.824 9.327 1.717 1.00 86.19 98 GLY A N 1
ATOM 727 C CA . GLY A 1 98 ? -15.921 9.629 0.799 1.00 86.19 98 GLY A CA 1
ATOM 728 C C . GLY A 1 98 ? -17.190 8.857 1.153 1.00 86.19 98 GLY A C 1
ATOM 729 O O . GLY A 1 98 ? -18.263 9.457 1.241 1.00 86.19 98 GLY A O 1
ATOM 730 N N . TYR A 1 99 ? -17.056 7.559 1.443 1.00 81.12 99 TYR A N 1
ATOM 731 C CA . TYR A 1 99 ? -18.163 6.723 1.903 1.00 81.12 99 TYR A CA 1
ATOM 732 C C . TYR A 1 99 ? -18.743 7.228 3.228 1.00 81.12 99 TYR A C 1
ATOM 734 O O . TYR A 1 99 ? -19.950 7.434 3.325 1.00 81.12 99 TYR A O 1
ATOM 742 N N . GLY A 1 100 ? -17.895 7.518 4.222 1.00 82.94 100 GLY A N 1
ATOM 743 C CA . GLY 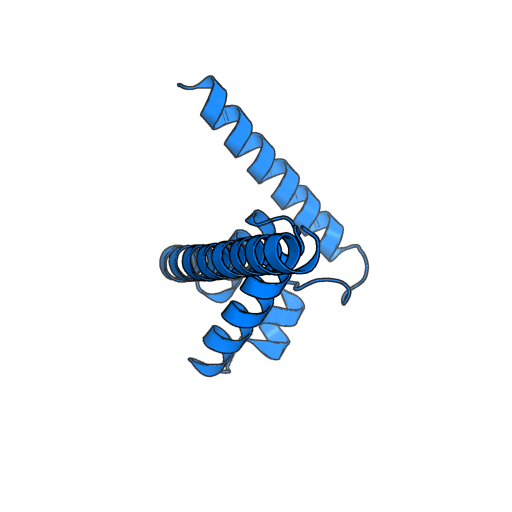A 1 100 ? -18.339 8.061 5.510 1.00 82.94 100 GLY A CA 1
ATOM 744 C C . GLY A 1 100 ? -19.074 9.398 5.374 1.00 82.94 100 GLY A C 1
ATOM 745 O O . GLY A 1 100 ? -20.100 9.614 6.016 1.00 82.94 100 GLY A O 1
ATOM 746 N N . ARG A 1 101 ? -18.605 10.280 4.483 1.00 83.94 101 ARG A N 1
ATOM 747 C CA . ARG A 1 101 ? -19.251 11.571 4.221 1.00 83.94 101 ARG A CA 1
ATOM 748 C C . ARG A 1 101 ? -20.597 11.420 3.514 1.00 83.94 101 ARG A C 1
ATOM 750 O O . ARG A 1 101 ? -21.521 12.156 3.838 1.00 83.94 101 ARG A O 1
ATOM 757 N N . LEU A 1 102 ? -20.714 10.512 2.546 1.00 83.06 102 LEU A N 1
ATOM 758 C CA . LEU A 1 102 ? -21.985 10.234 1.872 1.00 83.06 102 LEU A CA 1
ATOM 759 C C . LEU A 1 102 ? -22.982 9.603 2.842 1.00 83.06 102 LEU A C 1
ATOM 761 O O . LEU A 1 102 ? -24.097 10.099 2.953 1.00 83.06 102 LEU A O 1
ATOM 765 N N . ALA A 1 103 ? -22.568 8.583 3.595 1.00 80.81 103 ALA A N 1
ATOM 766 C CA . ALA A 1 103 ? -23.407 7.945 4.604 1.00 80.81 103 ALA A CA 1
ATOM 767 C C . ALA A 1 103 ? -23.927 8.966 5.629 1.00 80.81 103 ALA A C 1
ATOM 769 O O . ALA A 1 103 ? -25.125 9.011 5.882 1.00 80.81 103 ALA A O 1
ATOM 770 N N . GLY A 1 104 ? -23.067 9.861 6.126 1.00 79.75 104 GLY A N 1
ATOM 771 C CA . GLY A 1 104 ? -23.472 10.931 7.045 1.00 79.75 104 GLY A CA 1
ATOM 772 C C . GLY A 1 104 ? -24.424 11.976 6.449 1.00 79.75 104 GLY A C 1
ATOM 773 O O . GLY A 1 104 ? -25.113 12.647 7.203 1.00 79.75 104 GLY A O 1
ATOM 774 N N . ARG A 1 105 ? -24.491 12.117 5.117 1.00 78.31 105 ARG A N 1
ATOM 775 C CA . ARG A 1 105 ? -25.467 12.986 4.429 1.00 78.31 105 ARG A CA 1
ATOM 776 C C . ARG A 1 105 ? -26.792 12.288 4.122 1.00 78.31 105 ARG A C 1
ATOM 778 O O . ARG A 1 105 ? -27.770 12.975 3.869 1.00 78.31 105 ARG A O 1
ATOM 785 N N . TRP A 1 106 ? -26.798 10.958 4.057 1.00 70.12 106 TRP A N 1
ATOM 786 C CA . TRP A 1 106 ? -27.998 10.156 3.796 1.00 70.12 106 TRP A CA 1
ATOM 787 C C . TRP A 1 106 ? -28.705 9.710 5.084 1.00 70.12 106 TRP A C 1
ATOM 789 O O . TRP A 1 106 ? -29.899 9.434 5.044 1.00 70.12 106 TRP A O 1
ATOM 799 N N . LEU A 1 107 ? -27.980 9.619 6.206 1.00 65.75 107 LEU A N 1
ATOM 800 C CA . LEU A 1 107 ? -28.480 9.148 7.508 1.00 65.75 107 LEU A CA 1
ATOM 801 C C . LEU A 1 107 ? -28.646 10.256 8.568 1.00 65.75 107 LEU A C 1
ATOM 803 O O . LEU A 1 107 ? -28.985 9.933 9.705 1.00 65.75 107 LEU A O 1
ATOM 807 N N . GLY A 1 108 ? -28.389 11.524 8.231 1.00 52.53 108 GLY A N 1
ATOM 808 C CA . GLY A 1 108 ? -28.554 12.686 9.117 1.00 52.53 108 GLY A CA 1
ATOM 809 C C . GLY A 1 108 ? -29.468 13.727 8.498 1.00 52.53 108 GLY A C 1
ATOM 810 O O . GLY A 1 108 ? -30.200 14.375 9.274 1.00 52.53 108 GLY A O 1
#

Sequence (108 aa):
MYRQLGKGLSLLLVLLALGWLVHHARPGLAPDPAWIDAEVRGRGVAGTFWFMTVAALFASIGLPRQVVAFLAGYAYGLWAGTGLALAAVVVACVLSFGYGRLAGRWLG

Foldseek 3Di:
DVVVVVVVVVVVVVVVVVLVVVVVVDPDPADHLVNCVVQQPPPPPVSLVVLLVRLLVCVLVVHDLVVQLVSLCSNPNNPRSNVSSVNSNVSSVVVNVVVVVVCVVVVD

Radius of gyration: 15.59 Å; chains: 1; bounding box: 42×35×39 Å

pLDDT: mean 75.44, std 10.97, range [48.78, 91.75]